Protein AF-A0A315VHL1-F1 (afdb_monomer)

Solvent-accessible surface area (backbone atoms only — not comparable to full-atom values): 10740 Å² total; per-residue (Å²): 136,89,83,86,78,82,84,77,85,78,81,78,74,83,80,82,71,90,62,85,70,78,65,64,78,74,82,64,72,52,80,65,43,47,73,73,46,50,42,60,49,50,50,52,52,35,55,48,52,55,52,55,53,49,50,53,52,49,42,60,71,72,69,54,54,83,83,79,48,96,43,71,53,60,60,50,51,40,42,52,49,40,51,54,46,58,63,45,33,65,58,48,52,55,50,48,64,74,42,41,75,53,42,77,76,48,78,46,73,70,57,53,53,45,52,51,47,53,50,51,44,49,52,52,39,75,72,34,66,64,44,49,49,35,44,51,50,52,33,62,78,66,68,51,54,66,58,56,80,80,68,69,75,93,78,76,93,79,73,82,74,77,72,48,43,47,66,66,52,52,58,72,76,100

Organism: Gambusia affinis (NCBI:txid33528)

Sequence (174 aa):
MQNAGPPGPTLGTPDLKGTVFAQPIVSRAKPEMLKSHFIPTMEKLKKRAGKVVAEEEHLRMEGKSEVDSENGTIRDEFAVLCRDLYALYPLLIRYVDNNRARWLTCPDPDAEELFRMVGEVFIFWSKSHNFKREEQNFVVMNEINNMSFLTADSKSKMTKHFCAGGFFSFQHLY

InterPro domains:
  IPR015925 Ryanodine/Inositol 1,4,5-trisphosphate receptor [PTHR46399] (19-161)

Secondary structure (DSSP, 8-state):
---PPPPPPP--------------GGGG--TTHIIIIIHHHHHHHHHHHHHHHHHHHHHHHTT--TTSSSTHHHHHHHHHHHHHHHHHHHHHHHHHHHHHHHHHHS--HHHHHHHHHHHHHHHHHHH-HHHHHHHHHHHHHTT--TTTTT---S---S-----S-HHHHHHTT-

pLDDT: mean 71.57, std 20.31, range [34.22, 96.69]

Nearest PDB structures (foldseek):
  8vjj-assembly1_C  TM=8.632E-01  e=7.977E-10  Mus musculus
  9e17-assembly1_A  TM=8.316E-01  e=7.207E-10  Oryctolagus cuniculus
  8seo-assembly1_B  TM=8.326E-01  e=7.582E-10  Oryctolagus cuniculus
  9c1e-assembly1_B  TM=7.799E-01  e=9.290E-10  Neogale vison
  8rrs-assembly1_C  TM=7.663E-01  e=1.596E-08  Mus musculus

Structure (mmCIF, N/CA/C/O backbone):
data_AF-A0A315VHL1-F1
#
_entry.id   AF-A0A315VHL1-F1
#
loop_
_atom_site.group_PDB
_atom_site.id
_atom_site.type_symbol
_atom_site.label_atom_id
_atom_site.label_alt_id
_atom_site.label_comp_id
_atom_site.label_asym_id
_atom_site.label_entity_id
_atom_site.label_seq_id
_atom_site.pdbx_PDB_ins_code
_atom_site.Cartn_x
_atom_site.Cartn_y
_atom_site.Cartn_z
_atom_site.occupancy
_atom_site.B_iso_or_equiv
_atom_site.auth_seq_id
_atom_site.auth_comp_id
_atom_site.au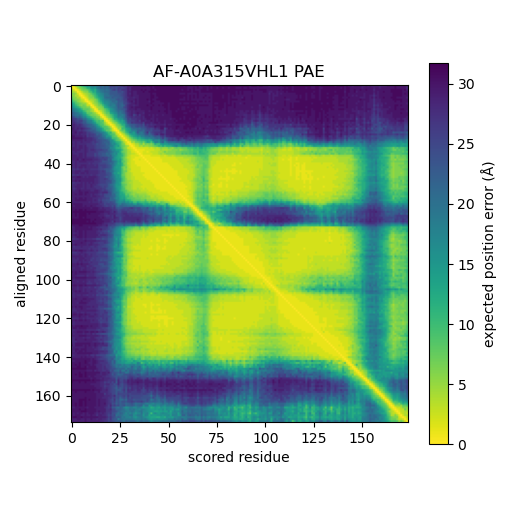th_asym_id
_atom_site.auth_atom_id
_atom_site.pdbx_PDB_model_num
ATOM 1 N N . MET A 1 1 ? 63.697 24.699 -50.364 1.00 45.31 1 MET A N 1
ATOM 2 C CA . MET A 1 1 ? 63.974 25.106 -48.971 1.00 45.31 1 MET A CA 1
ATOM 3 C C . MET A 1 1 ? 62.675 25.636 -48.389 1.00 45.31 1 MET A C 1
ATOM 5 O O . MET A 1 1 ? 62.170 26.637 -48.876 1.00 45.31 1 MET A O 1
ATOM 9 N N . GLN A 1 2 ? 62.078 24.881 -47.468 1.00 46.50 2 GLN A N 1
ATOM 10 C CA . GLN A 1 2 ? 60.852 25.244 -46.754 1.00 46.50 2 GLN A CA 1
ATOM 11 C C . GLN A 1 2 ? 61.223 26.247 -45.655 1.00 46.50 2 GLN A C 1
ATOM 13 O O . GLN A 1 2 ? 62.140 25.972 -44.888 1.00 46.50 2 GLN A O 1
ATOM 18 N N . ASN A 1 3 ? 60.542 27.391 -45.579 1.00 44.00 3 ASN A N 1
ATOM 19 C CA . ASN A 1 3 ? 60.614 28.279 -44.418 1.00 44.00 3 ASN A CA 1
ATOM 20 C C . ASN A 1 3 ? 59.244 28.285 -43.739 1.00 44.00 3 ASN A C 1
ATOM 22 O O . ASN A 1 3 ? 58.257 28.747 -44.308 1.00 44.00 3 ASN A O 1
ATOM 26 N N . ALA A 1 4 ? 59.211 27.700 -42.544 1.00 48.00 4 ALA A N 1
ATOM 27 C CA . ALA A 1 4 ? 58.069 27.640 -41.651 1.00 48.00 4 ALA A CA 1
ATOM 28 C C . ALA A 1 4 ? 57.946 28.965 -40.882 1.00 48.00 4 ALA A C 1
ATOM 30 O O . ALA A 1 4 ? 58.884 29.378 -40.204 1.00 48.00 4 ALA A O 1
ATOM 31 N N . GLY A 1 5 ? 56.791 29.624 -40.982 1.00 53.41 5 GLY A N 1
ATOM 32 C CA . GLY A 1 5 ? 56.395 30.679 -40.047 1.00 53.41 5 GLY A CA 1
ATOM 33 C C . GLY A 1 5 ? 55.770 30.065 -38.783 1.00 53.41 5 GLY A C 1
ATOM 34 O O . GLY A 1 5 ? 55.099 29.036 -38.894 1.00 53.41 5 GLY A O 1
ATOM 35 N N . PRO A 1 6 ? 55.983 30.643 -37.586 1.00 66.38 6 PRO A N 1
ATOM 36 C CA . PRO A 1 6 ? 55.446 30.104 -36.337 1.00 66.38 6 PRO A CA 1
ATOM 37 C C . PRO A 1 6 ? 53.919 30.303 -36.228 1.00 66.38 6 PRO A C 1
ATOM 39 O O . PRO A 1 6 ? 53.391 31.293 -36.741 1.00 66.38 6 PRO A O 1
ATOM 42 N N . PRO A 1 7 ? 53.193 29.386 -35.559 1.00 57.06 7 PRO A N 1
ATOM 43 C CA . PRO A 1 7 ? 51.740 29.454 -35.433 1.00 57.06 7 PRO A CA 1
ATOM 44 C C . PRO A 1 7 ? 51.309 30.554 -34.450 1.00 57.06 7 PRO A C 1
ATOM 46 O O . PRO A 1 7 ? 51.878 30.701 -33.369 1.00 57.06 7 PRO A O 1
ATOM 49 N N . GLY A 1 8 ? 50.281 31.319 -34.831 1.00 58.91 8 GLY A N 1
ATOM 50 C CA . GLY A 1 8 ? 49.608 32.283 -33.957 1.00 58.91 8 GLY A CA 1
ATOM 51 C C . GLY A 1 8 ? 48.859 31.610 -32.792 1.00 58.91 8 GLY A C 1
ATOM 52 O O . GLY A 1 8 ? 48.633 30.398 -32.816 1.00 58.91 8 GLY A O 1
ATOM 53 N N . PRO A 1 9 ? 48.472 32.379 -31.759 1.00 47.25 9 PRO A N 1
ATOM 54 C CA . PRO A 1 9 ? 47.924 31.839 -30.523 1.00 47.25 9 PRO A CA 1
ATOM 55 C C . PRO A 1 9 ? 46.543 31.222 -30.762 1.00 47.25 9 PRO A C 1
ATOM 57 O O . PRO A 1 9 ? 45.620 31.872 -31.253 1.00 47.25 9 PRO A O 1
ATOM 60 N N . THR A 1 10 ? 46.401 29.953 -30.389 1.00 54.22 10 THR A N 1
ATOM 61 C CA . THR A 1 10 ? 45.125 29.241 -30.347 1.00 54.22 10 THR A CA 1
ATOM 62 C C . THR A 1 10 ? 44.194 29.921 -29.348 1.00 54.22 10 THR A C 1
ATOM 64 O O . THR A 1 10 ? 44.486 29.963 -28.152 1.00 54.22 10 THR A O 1
ATOM 67 N N . LEU A 1 11 ? 43.072 30.447 -29.843 1.00 45.94 11 LEU A N 1
ATOM 68 C CA . LEU A 1 11 ? 41.980 30.974 -29.034 1.00 45.94 11 LEU A CA 1
ATOM 69 C C . LEU A 1 11 ? 41.419 29.827 -28.182 1.00 45.94 11 LEU A C 1
ATOM 71 O O . LEU A 1 11 ? 40.710 28.955 -28.682 1.00 45.94 11 LEU A O 1
ATOM 75 N N . GLY A 1 12 ? 41.796 29.799 -26.904 1.00 41.41 12 GLY A N 1
ATOM 76 C CA . GLY A 1 12 ? 41.258 28.865 -25.929 1.00 41.41 12 GLY A CA 1
ATOM 77 C C . GLY A 1 12 ? 39.754 29.069 -25.797 1.00 41.41 12 GLY A C 1
ATOM 78 O O . GLY A 1 12 ? 39.298 30.078 -25.266 1.00 41.41 12 GLY A O 1
ATOM 79 N N . THR A 1 13 ? 38.983 28.104 -26.283 1.00 49.69 13 THR A N 1
ATOM 80 C CA . THR A 1 13 ? 37.579 27.934 -25.918 1.00 49.69 13 THR A CA 1
ATOM 81 C C . THR A 1 13 ? 37.497 27.641 -24.419 1.00 49.69 13 THR A C 1
ATOM 83 O O . THR A 1 13 ? 38.081 26.644 -23.981 1.00 49.69 13 THR A O 1
ATOM 86 N N . PRO A 1 14 ? 36.769 28.432 -23.615 1.00 45.03 14 PRO A N 1
ATOM 87 C CA . PRO A 1 14 ? 36.408 28.010 -22.276 1.00 45.03 14 PRO A CA 1
ATOM 88 C C . PRO A 1 14 ? 35.259 27.010 -22.422 1.00 45.03 14 PRO A C 1
ATOM 90 O O . PRO A 1 14 ? 34.093 27.398 -22.446 1.00 45.03 14 PRO A O 1
ATOM 93 N N . ASP A 1 15 ? 35.560 25.716 -22.564 1.00 44.28 15 ASP A N 1
ATOM 94 C CA . ASP A 1 15 ? 34.520 24.696 -22.407 1.00 44.28 15 ASP A CA 1
ATOM 95 C C . ASP A 1 15 ? 34.220 24.580 -20.905 1.00 44.28 15 ASP A C 1
ATOM 97 O O . ASP A 1 15 ? 34.792 23.783 -20.158 1.00 44.28 15 ASP A O 1
ATOM 101 N N . LEU A 1 16 ? 33.330 25.468 -20.452 1.00 52.44 16 LEU A N 1
ATOM 102 C CA . LEU A 1 16 ? 32.477 25.229 -19.302 1.00 52.44 16 LEU A CA 1
ATOM 103 C C . LEU A 1 16 ? 31.746 23.901 -19.539 1.00 52.44 16 LEU A C 1
ATOM 105 O O . LEU A 1 16 ? 30.669 23.870 -20.131 1.00 52.44 16 LEU A O 1
ATOM 109 N N . LYS A 1 17 ? 32.278 22.809 -18.999 1.00 44.94 17 LYS A N 1
ATOM 110 C CA . LYS A 1 17 ? 31.460 21.650 -18.626 1.00 44.94 17 LYS A CA 1
ATOM 111 C C . LYS A 1 17 ? 31.680 21.266 -17.172 1.00 44.94 17 LYS A C 1
ATOM 113 O O . LYS A 1 17 ? 31.774 20.104 -16.800 1.00 44.94 17 LYS A O 1
ATOM 118 N N . GLY A 1 18 ? 31.597 22.284 -16.319 1.00 49.66 18 GLY A N 1
ATOM 119 C CA . GLY A 1 18 ? 30.859 22.144 -15.072 1.00 49.66 18 GLY A CA 1
ATOM 120 C C . GLY A 1 18 ? 29.369 22.018 -15.389 1.00 49.66 18 GLY A C 1
ATOM 121 O O . GLY A 1 18 ? 28.632 22.987 -15.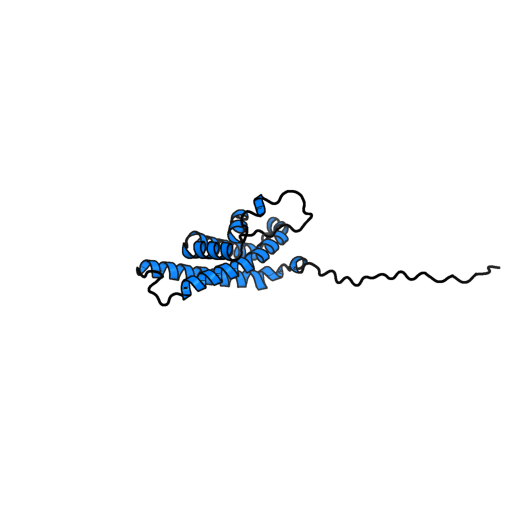289 1.00 49.66 18 GLY A O 1
ATOM 122 N N . THR A 1 19 ? 28.923 20.829 -15.781 1.00 41.50 19 THR A N 1
ATOM 123 C CA . THR A 1 19 ? 27.548 20.405 -15.515 1.00 41.50 19 THR A CA 1
ATOM 124 C C . THR A 1 19 ? 27.621 18.971 -15.029 1.00 41.50 19 THR A C 1
ATOM 126 O O . THR A 1 19 ? 27.631 18.008 -15.792 1.00 41.50 19 THR A O 1
ATOM 129 N N . VAL A 1 20 ? 27.682 18.830 -13.704 1.00 43.22 20 VAL A N 1
ATOM 130 C CA . VAL A 1 20 ? 27.115 17.664 -13.033 1.00 43.22 20 VAL A CA 1
ATOM 131 C C . VAL A 1 20 ? 25.645 17.662 -13.438 1.00 43.22 20 VAL A C 1
ATOM 133 O O . VAL A 1 20 ? 24.801 18.288 -12.804 1.00 43.22 20 VAL A O 1
ATOM 136 N N . PHE A 1 21 ? 25.357 17.038 -14.578 1.00 38.16 21 PHE A N 1
ATOM 137 C CA . PHE A 1 21 ? 24.010 16.675 -14.959 1.00 38.16 21 PHE A CA 1
ATOM 138 C C . PHE A 1 21 ? 23.606 15.668 -13.893 1.00 38.16 21 PHE A C 1
ATOM 140 O O . PHE A 1 21 ? 24.021 14.507 -13.934 1.00 38.16 21 PHE A O 1
ATOM 147 N N . ALA A 1 22 ? 22.903 16.151 -12.869 1.00 47.22 22 ALA A N 1
ATOM 148 C CA . ALA A 1 22 ? 22.238 15.316 -11.895 1.00 47.22 22 ALA A CA 1
ATOM 149 C C . ALA A 1 22 ? 21.303 14.412 -12.696 1.00 47.22 22 ALA A C 1
ATOM 151 O O . ALA A 1 22 ? 20.200 14.796 -13.085 1.00 47.22 22 ALA A O 1
ATOM 152 N N . GLN A 1 23 ? 21.811 13.233 -13.052 1.00 43.31 23 GLN A N 1
ATOM 153 C CA . GLN A 1 23 ? 21.027 12.217 -13.715 1.00 43.31 23 GLN A CA 1
ATOM 154 C C . GLN A 1 23 ? 19.825 11.961 -12.812 1.00 43.31 23 GLN A C 1
ATOM 156 O O . GLN A 1 23 ? 20.013 11.846 -11.595 1.00 43.31 23 GLN A O 1
ATOM 161 N N . PRO A 1 24 ? 18.603 11.876 -13.358 1.00 44.22 24 PRO A N 1
ATOM 162 C CA . PRO A 1 24 ? 17.461 11.488 -12.557 1.00 44.22 24 PRO A CA 1
ATOM 163 C C . PRO A 1 24 ? 17.831 10.173 -11.875 1.00 44.22 24 PRO A C 1
ATOM 165 O O . PRO A 1 24 ? 18.102 9.184 -12.554 1.00 44.22 24 PRO A O 1
ATOM 168 N N . ILE A 1 25 ? 17.880 10.161 -10.542 1.00 50.91 25 ILE A N 1
ATOM 169 C CA . ILE A 1 25 ? 18.303 9.011 -9.716 1.00 50.91 25 ILE A CA 1
ATOM 170 C C . ILE A 1 25 ? 17.526 7.732 -10.103 1.00 50.91 25 ILE A C 1
ATOM 172 O O . ILE A 1 25 ? 18.004 6.612 -9.957 1.00 50.91 25 ILE A O 1
ATOM 176 N N . VAL A 1 26 ? 16.352 7.909 -10.713 1.00 44.94 26 VAL A N 1
ATOM 177 C CA . VAL A 1 26 ? 15.443 6.860 -11.189 1.00 44.94 26 VAL A CA 1
ATOM 178 C C . VAL A 1 26 ? 15.884 6.176 -12.495 1.00 44.94 26 VAL A C 1
ATOM 180 O O . VAL A 1 26 ? 15.412 5.084 -12.792 1.00 44.94 26 VAL A O 1
ATOM 183 N N . SER A 1 27 ? 16.836 6.733 -13.251 1.00 39.19 27 SER A N 1
ATOM 184 C CA . SER A 1 27 ? 17.378 6.090 -14.463 1.00 39.19 27 SER A CA 1
ATOM 185 C C . SER A 1 27 ? 18.317 4.906 -14.166 1.00 39.19 27 SER A C 1
ATOM 187 O O . SER A 1 27 ? 18.836 4.293 -15.096 1.00 39.19 27 SER A O 1
ATOM 189 N N . ARG A 1 28 ? 18.570 4.585 -12.888 1.00 47.53 28 ARG A N 1
ATOM 190 C CA . ARG A 1 28 ? 19.445 3.479 -12.459 1.00 47.53 28 ARG A CA 1
ATOM 191 C C . ARG A 1 28 ? 18.796 2.573 -11.414 1.00 47.53 28 ARG A C 1
ATOM 193 O O . ARG A 1 28 ? 19.505 1.984 -10.600 1.00 47.53 28 ARG A O 1
ATOM 200 N N . ALA A 1 29 ? 17.468 2.464 -11.405 1.00 55.09 29 ALA A N 1
ATOM 201 C CA . ALA A 1 29 ? 16.823 1.475 -10.554 1.00 55.09 29 ALA A CA 1
ATOM 202 C C . ALA A 1 29 ? 17.204 0.074 -11.054 1.00 55.09 29 ALA A C 1
ATOM 204 O O . ALA A 1 29 ? 16.709 -0.393 -12.080 1.00 55.09 29 ALA A O 1
ATOM 205 N N . LYS A 1 30 ? 18.162 -0.561 -10.375 1.00 63.09 30 LYS A N 1
ATOM 206 C CA . LYS A 1 30 ? 18.674 -1.870 -10.776 1.00 63.09 30 LYS A CA 1
ATOM 207 C C . LYS A 1 30 ? 17.573 -2.927 -10.616 1.00 63.09 30 LYS A C 1
ATOM 209 O O . LYS A 1 30 ? 16.763 -2.815 -9.693 1.00 63.09 30 LYS A O 1
ATOM 214 N N . PRO A 1 31 ? 17.569 -3.994 -11.435 1.00 64.81 31 PRO A N 1
ATOM 215 C CA . PRO A 1 31 ? 16.676 -5.143 -11.245 1.00 64.81 31 PRO A CA 1
ATOM 216 C C . PRO A 1 31 ? 16.721 -5.691 -9.806 1.00 64.81 31 PRO A C 1
ATOM 218 O O . PRO A 1 31 ? 15.715 -6.096 -9.242 1.00 64.81 31 PRO A O 1
ATOM 221 N N . GLU A 1 32 ? 17.887 -5.586 -9.174 1.00 75.06 32 GLU A N 1
ATOM 222 C CA . GLU A 1 32 ? 18.173 -6.009 -7.802 1.00 75.06 32 GLU A CA 1
ATOM 223 C C . GLU A 1 32 ? 17.331 -5.281 -6.735 1.00 75.06 32 GLU A C 1
ATOM 225 O O . GLU A 1 32 ? 17.128 -5.805 -5.638 1.00 75.06 32 GLU A O 1
ATOM 230 N N . MET A 1 33 ? 16.814 -4.082 -7.040 1.00 84.12 33 MET A N 1
ATOM 231 C CA . MET A 1 33 ? 15.984 -3.300 -6.115 1.00 84.12 33 MET A CA 1
ATOM 232 C C . MET A 1 33 ? 14.641 -3.959 -5.807 1.00 84.12 33 MET A C 1
ATOM 234 O O . MET A 1 33 ? 14.097 -3.722 -4.728 1.00 84.12 33 MET A O 1
ATOM 238 N N . LEU A 1 34 ? 14.122 -4.794 -6.716 1.00 84.25 34 LEU A N 1
ATOM 239 C CA . LEU A 1 34 ? 12.874 -5.521 -6.501 1.00 84.25 34 LEU A CA 1
ATOM 240 C C . LEU A 1 34 ? 12.966 -6.386 -5.242 1.00 84.25 34 LEU A C 1
ATOM 242 O O . LEU A 1 34 ? 12.197 -6.194 -4.305 1.00 84.25 34 LEU A O 1
ATOM 246 N N . LYS A 1 35 ? 13.974 -7.262 -5.188 1.00 84.69 35 LYS A N 1
ATOM 247 C CA . LYS A 1 35 ? 14.180 -8.188 -4.068 1.00 84.69 35 LYS A CA 1
ATOM 248 C C . LYS A 1 35 ? 14.726 -7.512 -2.816 1.00 84.69 35 LYS A C 1
ATOM 250 O O . LYS A 1 35 ? 14.360 -7.882 -1.710 1.00 84.69 35 LYS A O 1
ATOM 255 N N . SER A 1 36 ? 15.620 -6.537 -2.975 1.00 85.88 36 SER A N 1
ATOM 256 C CA . SER A 1 36 ? 16.311 -5.928 -1.829 1.00 85.88 36 SER A CA 1
ATOM 257 C C . SER A 1 36 ? 15.501 -4.839 -1.122 1.00 85.88 36 SER A C 1
ATOM 259 O O . SER A 1 36 ? 15.678 -4.648 0.077 1.00 85.88 36 SER A O 1
ATOM 261 N N . HIS A 1 37 ? 14.622 -4.126 -1.836 1.00 88.62 37 HIS A N 1
ATOM 262 C CA . HIS A 1 37 ? 13.924 -2.958 -1.294 1.00 88.62 37 HIS A CA 1
ATOM 263 C C . HIS A 1 37 ? 12.406 -3.067 -1.443 1.00 88.62 37 HIS A C 1
ATOM 265 O O . HIS A 1 37 ? 11.697 -2.972 -0.441 1.00 88.62 37 HIS A O 1
ATOM 271 N N . PHE A 1 38 ? 11.886 -3.281 -2.656 1.00 91.19 38 PHE A N 1
ATOM 272 C CA . PHE A 1 38 ? 10.440 -3.205 -2.896 1.00 91.19 38 PHE A CA 1
ATOM 273 C C . PHE A 1 38 ? 9.658 -4.351 -2.253 1.00 91.19 38 PHE A C 1
ATOM 275 O O . PHE A 1 38 ? 8.692 -4.074 -1.546 1.00 91.19 38 PHE A O 1
ATOM 282 N N . ILE A 1 39 ? 10.091 -5.603 -2.428 1.00 92.56 39 ILE A N 1
ATOM 283 C CA . ILE A 1 39 ? 9.427 -6.775 -1.837 1.00 92.56 39 ILE A CA 1
ATOM 284 C C . ILE A 1 39 ? 9.403 -6.687 -0.304 1.00 92.56 39 ILE A C 1
ATOM 286 O O . ILE A 1 39 ? 8.304 -6.659 0.250 1.00 92.56 39 ILE A O 1
ATOM 290 N N . PRO A 1 40 ? 10.540 -6.510 0.404 1.00 94.56 40 PRO A N 1
ATOM 291 C CA . PRO A 1 40 ? 10.521 -6.430 1.864 1.00 94.56 40 PRO A CA 1
ATOM 292 C C . PRO A 1 40 ? 9.700 -5.250 2.396 1.00 94.56 40 PRO A C 1
ATOM 294 O O . PRO A 1 40 ? 9.112 -5.326 3.475 1.00 94.56 40 PRO A O 1
ATOM 297 N N . THR A 1 41 ? 9.668 -4.132 1.663 1.00 94.69 41 THR A N 1
ATOM 298 C CA . THR A 1 41 ? 8.875 -2.961 2.060 1.00 94.69 41 THR A CA 1
ATOM 299 C C . THR A 1 41 ? 7.383 -3.228 1.878 1.00 94.69 41 THR A C 1
ATOM 301 O O . THR A 1 41 ? 6.598 -2.962 2.789 1.00 94.69 41 THR A O 1
ATOM 304 N N . MET A 1 42 ? 6.989 -3.800 0.740 1.00 95.19 42 MET A N 1
ATOM 305 C CA . MET A 1 42 ? 5.597 -4.132 0.458 1.00 95.19 42 MET A CA 1
ATOM 306 C C . MET A 1 42 ? 5.073 -5.214 1.409 1.00 95.19 42 MET A C 1
ATOM 308 O O . MET A 1 42 ? 3.965 -5.077 1.920 1.00 95.19 42 MET A O 1
ATOM 312 N N . GLU A 1 43 ? 5.878 -6.228 1.741 1.00 95.75 43 GLU A N 1
ATOM 313 C CA . GLU A 1 43 ? 5.542 -7.240 2.755 1.00 95.75 43 GLU A CA 1
ATOM 314 C C . GLU A 1 43 ? 5.219 -6.610 4.113 1.00 95.75 43 GLU A C 1
ATOM 316 O O . GLU A 1 43 ? 4.209 -6.946 4.739 1.00 95.75 43 GLU A O 1
ATOM 321 N N . LYS A 1 44 ? 6.053 -5.666 4.570 1.00 95.88 44 LYS A N 1
ATOM 322 C CA . LYS A 1 44 ? 5.838 -4.953 5.838 1.00 95.88 44 LYS A CA 1
ATOM 323 C C . LYS A 1 44 ? 4.536 -4.158 5.820 1.00 95.88 44 LYS A C 1
ATOM 325 O O . LYS A 1 44 ? 3.760 -4.254 6.772 1.00 95.88 44 LYS A O 1
ATOM 330 N N . LEU A 1 45 ? 4.279 -3.408 4.746 1.00 95.75 45 LEU A N 1
ATOM 331 C CA . LEU A 1 45 ? 3.048 -2.626 4.601 1.00 95.75 45 LEU A CA 1
ATOM 332 C C . LEU A 1 45 ? 1.816 -3.526 4.526 1.00 95.75 45 LEU A C 1
ATOM 334 O O . LEU A 1 45 ? 0.829 -3.257 5.202 1.00 95.75 45 LEU A O 1
ATOM 338 N N . LYS A 1 46 ? 1.897 -4.636 3.789 1.00 95.88 46 LYS A N 1
ATOM 339 C CA . LYS A 1 46 ? 0.829 -5.634 3.696 1.00 95.88 46 LYS A CA 1
ATOM 340 C C . LYS A 1 46 ? 0.505 -6.253 5.049 1.00 95.88 46 LYS A C 1
ATOM 342 O O . LYS A 1 46 ? -0.659 -6.309 5.438 1.00 95.88 46 LYS A O 1
ATOM 347 N N . LYS A 1 47 ? 1.526 -6.688 5.792 1.00 96.69 47 LYS A N 1
ATOM 348 C CA . LYS A 1 47 ? 1.352 -7.261 7.133 1.00 96.69 47 LYS A CA 1
ATOM 349 C C . LYS A 1 47 ? 0.714 -6.252 8.086 1.00 96.69 47 LYS A C 1
ATOM 351 O O . LYS A 1 47 ? -0.164 -6.619 8.864 1.00 96.69 47 LYS A O 1
ATOM 356 N N . ARG A 1 48 ? 1.133 -4.986 8.011 1.00 95.06 48 ARG A N 1
ATOM 357 C CA . ARG A 1 48 ? 0.541 -3.908 8.805 1.00 95.06 48 ARG A CA 1
ATOM 358 C C . ARG A 1 48 ? -0.916 -3.667 8.420 1.00 95.06 48 ARG A C 1
ATOM 360 O O . ARG A 1 48 ? -1.757 -3.667 9.305 1.00 95.06 48 ARG A O 1
ATOM 367 N N . ALA A 1 49 ? -1.218 -3.552 7.128 1.00 94.62 49 ALA A N 1
ATOM 368 C CA . ALA A 1 49 ? -2.582 -3.391 6.629 1.00 94.62 49 ALA A CA 1
ATOM 369 C C . ALA A 1 49 ? -3.508 -4.508 7.129 1.00 94.62 49 ALA A C 1
ATOM 371 O O . ALA A 1 49 ? -4.562 -4.221 7.684 1.00 94.62 49 ALA A O 1
ATOM 372 N N . GLY A 1 50 ? -3.076 -5.769 7.023 1.00 95.06 50 GLY A N 1
ATOM 373 C CA . GLY A 1 50 ? -3.848 -6.907 7.522 1.00 95.06 50 GLY A CA 1
ATOM 374 C C . GLY A 1 50 ? -4.102 -6.849 9.031 1.00 95.06 50 GLY A C 1
ATOM 375 O O . GLY A 1 50 ? -5.219 -7.104 9.466 1.00 95.06 50 GLY A O 1
ATOM 376 N N . LYS A 1 51 ? -3.096 -6.462 9.830 1.00 94.25 51 LYS A N 1
ATOM 377 C CA . LYS A 1 51 ? -3.248 -6.300 11.286 1.00 94.25 51 LYS A CA 1
ATOM 378 C C . LYS A 1 51 ? -4.267 -5.208 11.628 1.00 94.25 51 LYS A C 1
ATOM 380 O O . LYS A 1 51 ? -5.163 -5.451 12.425 1.00 94.25 51 LYS A O 1
ATOM 385 N N . VAL A 1 52 ? -4.128 -4.023 11.032 1.00 92.69 52 VAL A N 1
ATOM 386 C CA . VAL A 1 52 ? -4.971 -2.859 11.353 1.00 92.69 52 VAL A CA 1
ATOM 387 C C . VAL A 1 52 ? -6.423 -3.098 10.924 1.00 92.69 52 VAL A C 1
ATOM 389 O O . VAL A 1 52 ? -7.339 -2.783 11.675 1.00 92.69 52 VAL A O 1
ATOM 392 N N . VAL A 1 53 ? -6.649 -3.720 9.762 1.00 92.25 53 VAL A N 1
ATOM 393 C CA . VAL A 1 53 ? -8.006 -4.066 9.298 1.00 92.25 53 VAL A CA 1
ATOM 394 C C . VAL A 1 53 ? -8.643 -5.171 10.148 1.00 92.25 53 VAL A C 1
ATOM 396 O O . VAL A 1 53 ? -9.841 -5.117 10.412 1.00 92.25 53 VAL A O 1
ATOM 399 N N . ALA A 1 54 ? -7.870 -6.154 10.619 1.00 91.81 54 ALA A N 1
ATOM 400 C CA . ALA A 1 54 ? -8.389 -7.164 11.544 1.00 91.81 54 ALA A CA 1
ATOM 401 C C . ALA A 1 54 ? -8.780 -6.554 12.902 1.00 91.81 54 ALA A C 1
ATOM 403 O O . ALA A 1 54 ? -9.817 -6.909 13.458 1.00 91.81 54 ALA A O 1
ATOM 404 N N . GLU A 1 55 ? -7.984 -5.609 13.410 1.00 90.06 55 GLU A N 1
ATOM 405 C CA . GLU A 1 55 ? -8.294 -4.862 14.635 1.00 90.06 55 GLU A CA 1
ATOM 406 C C . GLU A 1 55 ? -9.574 -4.022 14.473 1.00 90.06 55 GLU A C 1
ATOM 408 O O . GLU A 1 55 ? -10.444 -4.046 15.340 1.00 90.06 55 GLU A O 1
ATOM 413 N N . GLU A 1 56 ? -9.738 -3.338 13.333 1.00 88.62 56 GLU A N 1
ATOM 414 C CA . GLU A 1 56 ? -10.970 -2.610 12.989 1.00 88.62 56 GLU A CA 1
ATOM 415 C C . GLU A 1 56 ? -12.189 -3.541 13.027 1.00 88.62 56 GLU A C 1
ATOM 417 O O . GLU A 1 56 ? -13.227 -3.202 13.601 1.00 88.62 56 GLU A O 1
ATOM 422 N N . GLU A 1 57 ? -12.072 -4.729 12.430 1.00 88.06 57 GLU A N 1
ATOM 423 C CA . GLU A 1 57 ? -13.159 -5.702 12.412 1.00 88.06 57 GLU A CA 1
ATOM 424 C C . GLU A 1 57 ? -13.499 -6.204 13.820 1.00 88.06 57 GLU A C 1
ATOM 426 O O . GLU A 1 57 ? -14.679 -6.299 14.163 1.00 88.06 57 GLU A O 1
ATOM 431 N N . HIS A 1 58 ? -12.484 -6.468 14.644 1.00 87.19 58 HIS A N 1
ATOM 432 C CA . HIS A 1 58 ? -12.646 -6.910 16.025 1.00 87.19 58 HIS A CA 1
ATOM 433 C C . HIS A 1 58 ? -13.388 -5.869 16.874 1.00 87.19 58 HIS A C 1
ATOM 435 O O . HIS A 1 58 ? -14.402 -6.187 17.496 1.00 87.19 58 HIS A O 1
ATOM 441 N N . LEU A 1 59 ? -12.963 -4.602 16.825 1.00 83.94 59 LEU A N 1
ATOM 442 C CA . LEU A 1 59 ? -13.617 -3.505 17.552 1.00 83.94 59 LEU A CA 1
ATOM 443 C C . LEU A 1 59 ? -15.074 -3.320 17.124 1.00 83.94 59 LEU A C 1
ATOM 445 O O . LEU A 1 59 ? -15.954 -3.105 17.960 1.00 83.94 59 LEU A O 1
ATOM 449 N N . ARG A 1 60 ? -15.344 -3.473 15.823 1.00 81.94 60 ARG A N 1
ATOM 450 C CA . ARG A 1 60 ? -16.702 -3.437 15.278 1.00 81.94 60 ARG A CA 1
ATOM 451 C C . ARG A 1 60 ? -17.573 -4.571 15.829 1.00 81.94 60 ARG A C 1
ATOM 453 O O . ARG A 1 60 ? -18.753 -4.340 16.080 1.00 81.94 60 ARG A O 1
ATOM 460 N N . MET A 1 61 ? -17.026 -5.778 16.010 1.00 81.44 61 MET A N 1
ATOM 461 C CA . MET A 1 61 ? -17.760 -6.912 16.596 1.00 81.44 61 MET A CA 1
ATOM 462 C C . MET A 1 61 ? -18.031 -6.729 18.094 1.00 81.44 61 MET A C 1
ATOM 464 O O . MET A 1 61 ? -19.090 -7.136 18.566 1.00 81.44 61 MET A O 1
ATOM 468 N N . GLU A 1 62 ? -17.123 -6.090 18.834 1.00 80.00 62 GLU A N 1
ATOM 469 C CA . GLU A 1 62 ? -17.291 -5.814 20.269 1.00 80.00 62 GLU A CA 1
ATOM 470 C C . GLU A 1 62 ? -18.324 -4.712 20.573 1.00 80.00 62 GLU A C 1
ATOM 472 O O . GLU A 1 62 ? -18.623 -4.452 21.738 1.00 80.00 62 GLU A O 1
ATOM 477 N N . GLY A 1 63 ? -18.874 -4.041 19.552 1.00 66.50 63 GLY A N 1
ATOM 478 C CA . GLY A 1 63 ? -19.838 -2.950 19.726 1.00 66.50 63 GLY A CA 1
ATOM 479 C C . GLY A 1 63 ? -19.242 -1.690 20.365 1.00 66.50 63 GLY A C 1
ATOM 480 O O . GLY A 1 63 ? -19.983 -0.762 20.694 1.00 66.50 63 GLY A O 1
ATOM 481 N N . LYS A 1 64 ? -17.914 -1.631 20.525 1.00 63.16 64 LYS A N 1
ATOM 482 C CA . LYS A 1 64 ? -17.205 -0.431 20.970 1.00 63.16 64 LYS A CA 1
ATOM 483 C C . LYS A 1 64 ? -17.196 0.576 19.830 1.00 63.16 64 LYS A C 1
ATOM 485 O O . LYS A 1 64 ? -16.710 0.298 18.735 1.00 63.16 64 LYS A O 1
ATOM 490 N N . SER A 1 65 ? -17.750 1.758 20.081 1.00 55.81 65 SER A N 1
ATOM 491 C CA . SER A 1 65 ? -17.609 2.872 19.144 1.00 55.81 65 SER A CA 1
ATOM 492 C C . SER A 1 65 ? -16.155 3.355 19.133 1.00 55.81 65 SER A C 1
ATOM 494 O O . SER A 1 65 ? -15.481 3.301 20.162 1.00 55.81 65 SER A O 1
ATOM 496 N N . GLU A 1 66 ? -15.682 3.882 17.999 1.00 54.44 66 GLU A N 1
ATOM 497 C CA . GLU A 1 66 ? -14.323 4.444 17.845 1.00 54.44 66 GLU A CA 1
ATOM 498 C C . GLU A 1 66 ? -13.973 5.535 18.878 1.00 54.44 66 GLU A C 1
ATOM 500 O O . GLU A 1 66 ? -12.816 5.924 18.999 1.00 54.44 66 GLU A O 1
ATOM 505 N N . VAL A 1 67 ? -14.970 6.039 19.613 1.00 51.66 67 VAL A N 1
ATOM 506 C CA . VAL A 1 67 ? -14.865 7.129 20.589 1.00 51.66 67 VAL A CA 1
ATOM 507 C C . VAL A 1 67 ? -14.556 6.625 22.008 1.00 51.66 67 VAL A C 1
ATOM 509 O O . VAL A 1 67 ? -14.062 7.399 22.819 1.00 51.66 67 VAL A O 1
ATOM 512 N N . ASP A 1 68 ? -14.815 5.347 22.313 1.00 47.53 68 ASP A N 1
ATOM 513 C CA . ASP A 1 68 ?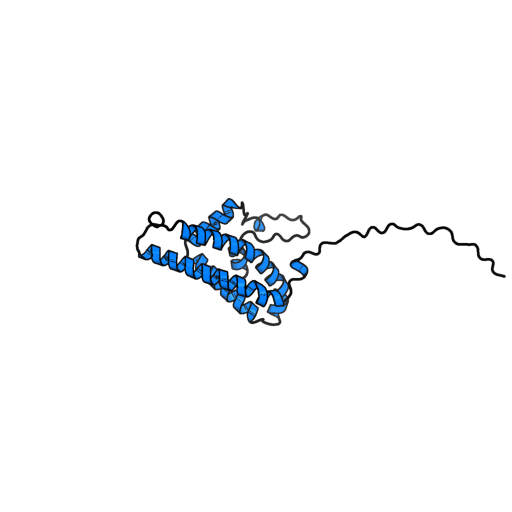 -14.805 4.808 23.691 1.00 47.53 68 ASP A CA 1
ATOM 514 C C . ASP A 1 68 ? -13.640 3.860 23.987 1.00 47.53 68 ASP A C 1
ATOM 516 O O . ASP A 1 68 ? -13.647 3.085 24.939 1.00 47.53 68 ASP A O 1
ATOM 520 N N . SER A 1 69 ? -12.626 3.873 23.138 1.00 49.91 69 SER A N 1
ATOM 521 C CA . SER A 1 69 ? -11.435 3.090 23.407 1.00 49.91 69 SER A CA 1
ATOM 522 C C . SER A 1 69 ? -10.247 4.019 23.551 1.00 49.91 69 SER A C 1
ATOM 524 O O . SER A 1 69 ? -10.213 5.104 22.971 1.00 49.91 69 SER A O 1
ATOM 526 N N . GLU A 1 70 ? -9.229 3.571 24.276 1.00 48.03 70 GLU A N 1
ATOM 527 C CA . GLU A 1 70 ? -7.867 4.122 24.233 1.00 48.03 70 GLU A CA 1
ATOM 528 C C . GLU A 1 70 ? -7.278 4.170 22.787 1.00 48.03 70 GLU A C 1
ATOM 530 O O . GLU A 1 70 ? -6.100 4.465 22.593 1.00 48.03 70 GLU A O 1
ATOM 535 N N . ASN A 1 71 ? -8.093 3.935 21.746 1.00 49.19 71 ASN A N 1
ATOM 536 C CA . ASN A 1 71 ? -7.787 3.783 20.332 1.00 49.19 71 ASN A CA 1
ATOM 537 C C . ASN A 1 71 ? -7.845 5.086 19.522 1.00 49.19 71 ASN A C 1
ATOM 539 O O . ASN A 1 71 ? -8.208 5.075 18.342 1.00 49.19 71 ASN A O 1
ATOM 543 N N . GLY A 1 72 ? -7.312 6.180 20.072 1.00 54.91 72 GLY A N 1
ATOM 544 C CA . GLY A 1 72 ? -6.674 7.177 19.196 1.00 54.91 72 GLY A CA 1
ATOM 545 C C . GLY A 1 72 ? -5.646 6.519 18.249 1.00 54.91 72 GLY A C 1
ATOM 546 O O . GLY A 1 72 ? -5.430 6.974 17.132 1.00 54.91 72 GLY A O 1
ATOM 547 N N . THR A 1 73 ? -5.116 5.358 18.650 1.00 70.06 73 THR A N 1
ATOM 548 C CA . THR A 1 73 ? -4.119 4.551 17.944 1.00 70.06 73 THR A CA 1
ATOM 549 C C . THR A 1 73 ? -4.568 3.957 16.606 1.00 70.06 73 THR A C 1
ATOM 551 O O . THR A 1 73 ? -3.777 3.992 15.671 1.00 70.06 73 THR A O 1
ATOM 554 N N . ILE A 1 74 ? -5.786 3.414 16.448 1.00 84.69 74 ILE A N 1
ATOM 555 C CA . ILE A 1 74 ? -6.125 2.676 15.209 1.00 84.69 74 ILE A CA 1
ATOM 556 C C . ILE A 1 74 ? -6.254 3.608 14.001 1.00 84.69 74 ILE A C 1
ATOM 558 O O . ILE A 1 74 ? -5.777 3.296 12.909 1.00 84.69 74 ILE A O 1
ATOM 562 N N . ARG A 1 75 ? -6.847 4.788 14.209 1.00 83.00 75 ARG A N 1
ATOM 563 C CA . ARG A 1 75 ? -6.945 5.827 13.180 1.00 83.00 75 ARG A CA 1
ATOM 564 C C . ARG A 1 75 ? -5.563 6.353 12.808 1.00 83.00 75 ARG A C 1
ATOM 566 O O . ARG A 1 75 ? -5.268 6.473 11.621 1.00 83.00 75 ARG A O 1
ATOM 573 N N . ASP A 1 76 ? -4.695 6.565 13.796 1.00 87.88 76 ASP A N 1
ATOM 574 C CA . ASP A 1 76 ? -3.297 6.937 13.562 1.00 87.88 76 ASP A CA 1
ATOM 575 C C . ASP A 1 76 ? -2.534 5.838 12.803 1.00 87.88 76 ASP A C 1
ATOM 577 O O . ASP A 1 76 ? -1.744 6.131 11.904 1.00 87.88 76 ASP A O 1
ATOM 581 N N . GLU A 1 77 ? -2.790 4.559 13.098 1.00 90.81 77 GLU A N 1
ATOM 582 C CA . GLU A 1 77 ? -2.202 3.436 12.365 1.00 90.81 77 GLU A CA 1
ATOM 583 C C . GLU A 1 77 ? -2.645 3.419 10.894 1.00 90.81 77 GLU A C 1
ATOM 585 O O . GLU A 1 77 ? -1.792 3.232 10.019 1.00 90.81 77 GLU A O 1
ATOM 590 N N . PHE A 1 78 ? -3.926 3.681 10.603 1.00 91.38 78 PHE A N 1
ATOM 591 C CA . PHE A 1 78 ? -4.412 3.857 9.230 1.00 91.38 78 PHE A CA 1
ATOM 592 C C . PHE A 1 78 ? -3.804 5.088 8.550 1.00 91.38 78 PHE A C 1
ATOM 594 O O . PHE A 1 78 ? -3.363 4.986 7.406 1.00 91.38 78 PHE A O 1
ATOM 601 N N . ALA A 1 79 ? -3.710 6.229 9.236 1.00 90.12 79 ALA A N 1
ATOM 602 C CA . ALA A 1 79 ? -3.125 7.449 8.682 1.00 90.12 79 ALA A CA 1
ATOM 603 C C . ALA A 1 79 ? -1.644 7.255 8.311 1.00 90.12 79 ALA A C 1
ATOM 605 O O . ALA A 1 79 ? -1.207 7.627 7.216 1.00 90.12 79 ALA A O 1
ATOM 606 N N . VAL A 1 80 ? -0.869 6.610 9.190 1.00 91.94 80 VAL A N 1
ATOM 607 C CA . VAL A 1 80 ? 0.531 6.261 8.916 1.00 91.94 80 VAL A CA 1
ATOM 608 C C . VAL A 1 80 ? 0.625 5.263 7.760 1.00 91.94 80 VAL A C 1
ATOM 610 O O . VAL A 1 80 ? 1.459 5.447 6.875 1.00 91.94 80 VAL A O 1
ATOM 613 N N . LEU A 1 81 ? -0.232 4.238 7.731 1.00 92.88 81 LEU A N 1
ATOM 614 C CA . LEU A 1 81 ? -0.274 3.262 6.641 1.00 92.88 81 LEU A CA 1
ATOM 615 C C . LEU A 1 81 ? -0.567 3.932 5.288 1.00 92.88 81 LEU A C 1
ATOM 617 O O . LEU A 1 81 ? 0.160 3.682 4.326 1.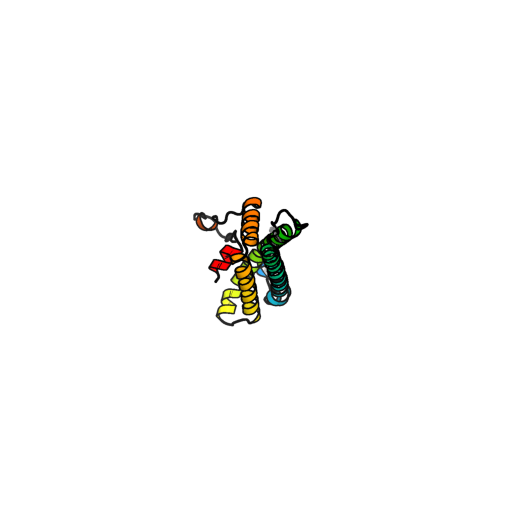00 92.88 81 LEU A O 1
ATOM 621 N N . CYS A 1 82 ? -1.571 4.813 5.219 1.00 91.00 82 CYS A N 1
ATOM 622 C CA . CYS A 1 82 ? -1.891 5.598 4.026 1.00 91.00 82 CYS A CA 1
ATOM 623 C C . CYS A 1 82 ? -0.689 6.420 3.564 1.00 91.00 82 CYS A C 1
ATOM 625 O O . CYS A 1 82 ? -0.295 6.331 2.403 1.00 91.00 82 CYS A O 1
ATOM 627 N N . ARG A 1 83 ? -0.056 7.171 4.470 1.00 91.12 83 ARG A N 1
ATOM 628 C CA . ARG A 1 83 ? 1.126 7.976 4.146 1.00 91.12 83 ARG A CA 1
ATOM 629 C C . ARG A 1 83 ? 2.261 7.123 3.578 1.00 91.12 83 ARG A C 1
ATOM 631 O O . ARG A 1 83 ? 2.842 7.483 2.556 1.00 91.12 83 ARG A O 1
ATOM 638 N N . ASP A 1 84 ? 2.584 6.007 4.227 1.00 93.44 84 ASP A N 1
ATOM 639 C CA . ASP A 1 84 ? 3.704 5.156 3.820 1.00 93.44 84 ASP A CA 1
ATOM 640 C C . ASP A 1 84 ? 3.437 4.503 2.448 1.00 93.44 84 ASP A C 1
ATOM 642 O O . ASP A 1 84 ? 4.335 4.422 1.606 1.00 93.44 84 ASP A O 1
ATOM 646 N N . LEU A 1 85 ? 2.187 4.116 2.173 1.00 91.12 85 LEU A N 1
ATOM 647 C CA . LEU A 1 85 ? 1.762 3.618 0.861 1.00 91.12 85 LEU A CA 1
ATOM 648 C C . LEU A 1 85 ? 1.831 4.703 -0.217 1.00 91.12 85 LEU A C 1
ATOM 650 O O . LEU A 1 85 ? 2.369 4.458 -1.296 1.00 91.12 85 LEU A O 1
ATOM 654 N N . TYR A 1 86 ? 1.368 5.920 0.076 1.00 87.19 86 TYR A N 1
ATOM 655 C CA . TYR A 1 86 ? 1.460 7.054 -0.849 1.00 87.19 86 TYR A CA 1
ATOM 656 C C . TYR A 1 86 ? 2.902 7.515 -1.097 1.00 87.19 86 TYR A C 1
ATOM 658 O O . TYR A 1 86 ? 3.179 8.077 -2.155 1.00 87.19 86 TYR A O 1
ATOM 666 N N . ALA A 1 87 ? 3.835 7.242 -0.182 1.00 88.75 87 ALA A N 1
ATOM 667 C CA . ALA A 1 87 ? 5.263 7.445 -0.411 1.00 88.75 87 ALA A CA 1
ATOM 668 C C . ALA A 1 87 ? 5.881 6.332 -1.282 1.00 88.75 87 ALA A C 1
ATOM 670 O O . ALA A 1 87 ? 6.725 6.612 -2.138 1.00 88.75 87 ALA A O 1
ATOM 671 N N . LEU A 1 88 ? 5.459 5.074 -1.095 1.00 88.81 88 LEU A N 1
ATOM 672 C CA . LEU A 1 88 ? 5.985 3.924 -1.837 1.00 88.81 88 LEU A CA 1
ATOM 673 C C . LEU A 1 88 ? 5.462 3.857 -3.277 1.00 88.81 88 LEU A C 1
ATOM 675 O O . LEU A 1 88 ? 6.240 3.616 -4.203 1.00 88.81 88 LEU A O 1
ATOM 679 N N . TYR A 1 89 ? 4.158 4.045 -3.483 1.00 87.44 89 TYR A N 1
ATOM 680 C CA . TYR A 1 89 ? 3.508 3.790 -4.768 1.00 87.44 89 TYR A CA 1
ATOM 681 C C . TYR A 1 89 ? 4.078 4.589 -5.944 1.00 87.44 89 TYR A C 1
ATOM 683 O O . TYR A 1 89 ? 4.308 3.975 -6.983 1.00 87.44 89 TYR A O 1
ATOM 691 N N . PRO A 1 90 ? 4.410 5.889 -5.827 1.00 83.75 90 PRO A N 1
ATOM 692 C CA . PRO A 1 90 ? 5.073 6.622 -6.904 1.00 83.75 90 PRO A CA 1
ATOM 693 C C . PRO A 1 90 ? 6.374 5.949 -7.369 1.00 83.75 90 PRO A C 1
ATOM 695 O O . PRO A 1 90 ? 6.637 5.831 -8.569 1.00 83.75 90 PRO A O 1
ATOM 698 N N . LEU A 1 91 ? 7.194 5.486 -6.421 1.00 85.81 91 LEU A N 1
ATOM 699 C CA . LEU A 1 91 ? 8.454 4.800 -6.714 1.00 85.81 91 LEU A CA 1
ATOM 700 C C . LEU A 1 91 ? 8.198 3.438 -7.359 1.00 85.81 91 LEU A C 1
ATOM 702 O O . LEU A 1 91 ? 8.876 3.077 -8.322 1.00 85.81 91 LEU A O 1
ATOM 706 N 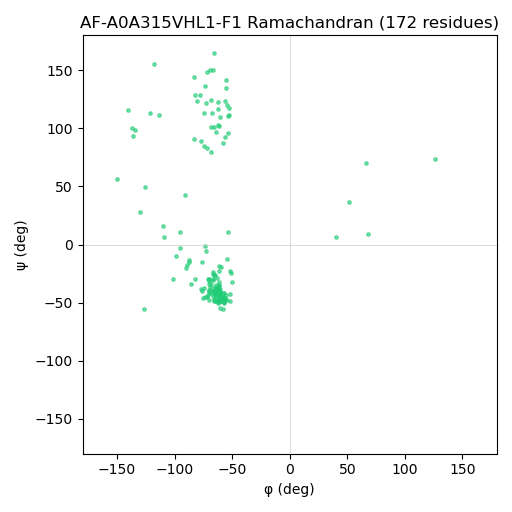N . LEU A 1 92 ? 7.201 2.715 -6.846 1.00 86.69 92 LEU A N 1
ATOM 707 C CA . LEU A 1 92 ? 6.815 1.402 -7.336 1.00 86.69 92 LEU A CA 1
ATOM 708 C C . LEU A 1 92 ? 6.273 1.463 -8.767 1.00 86.69 92 LEU A C 1
ATOM 710 O O . LEU A 1 92 ? 6.742 0.710 -9.611 1.00 86.69 92 LEU A O 1
ATOM 714 N N . ILE A 1 93 ? 5.359 2.394 -9.062 1.00 84.38 93 ILE A N 1
ATOM 715 C CA . ILE A 1 93 ? 4.785 2.603 -10.403 1.00 84.38 93 ILE A CA 1
ATOM 716 C C . ILE A 1 93 ? 5.903 2.868 -11.407 1.00 84.38 93 ILE A C 1
ATOM 718 O O . ILE A 1 93 ? 6.007 2.177 -12.416 1.00 84.38 93 ILE A O 1
ATOM 722 N N . ARG A 1 94 ? 6.818 3.797 -11.098 1.00 82.62 94 ARG A N 1
ATOM 723 C CA . ARG A 1 94 ? 7.957 4.078 -11.984 1.00 82.62 94 ARG A CA 1
ATOM 724 C C . ARG A 1 94 ? 8.881 2.884 -12.174 1.00 82.62 94 ARG A C 1
ATOM 726 O O . ARG A 1 94 ? 9.418 2.700 -13.264 1.00 82.62 94 ARG A O 1
ATOM 733 N N . TYR A 1 95 ? 9.092 2.086 -11.132 1.00 84.56 95 TYR A N 1
ATOM 734 C CA . TYR A 1 95 ? 9.890 0.872 -11.241 1.00 84.56 95 TYR A CA 1
ATOM 735 C C . TYR A 1 95 ? 9.219 -0.166 -12.146 1.00 84.56 95 TYR A C 1
ATOM 737 O O . TYR A 1 95 ? 9.871 -0.712 -13.036 1.00 84.56 95 TYR A O 1
ATOM 745 N N . VAL A 1 96 ? 7.921 -0.402 -11.953 1.00 85.38 96 VAL A N 1
ATOM 746 C CA . VAL A 1 96 ? 7.119 -1.322 -12.765 1.00 85.38 96 VAL A CA 1
ATOM 747 C C . VAL A 1 96 ? 7.109 -0.875 -14.226 1.00 85.38 96 VAL A C 1
ATOM 749 O O . VAL A 1 96 ? 7.441 -1.675 -15.097 1.00 85.38 96 VAL A O 1
ATOM 752 N N . ASP A 1 97 ? 6.841 0.403 -14.505 1.00 83.69 97 ASP A N 1
ATOM 753 C CA . ASP A 1 97 ? 6.825 0.955 -15.866 1.00 83.69 97 ASP A CA 1
ATOM 754 C C . ASP A 1 97 ? 8.156 0.744 -16.599 1.00 83.69 97 ASP A C 1
ATOM 756 O O . ASP A 1 97 ? 8.173 0.346 -17.765 1.00 83.69 97 ASP A O 1
ATOM 760 N N . ASN A 1 98 ? 9.280 0.948 -15.905 1.00 84.88 98 ASN A N 1
ATOM 761 C CA . ASN A 1 98 ? 10.615 0.751 -16.471 1.00 84.88 98 ASN A CA 1
ATOM 762 C C . ASN A 1 98 ? 10.923 -0.722 -16.793 1.00 84.88 98 ASN A C 1
ATOM 764 O O . ASN A 1 98 ? 11.690 -0.997 -17.715 1.00 84.88 98 ASN A O 1
ATOM 768 N N . ASN A 1 99 ? 10.354 -1.668 -16.041 1.00 82.62 99 ASN A N 1
ATOM 769 C CA . ASN A 1 99 ? 10.604 -3.102 -16.216 1.00 82.62 99 ASN A CA 1
ATOM 770 C C . ASN A 1 99 ? 9.509 -3.813 -17.032 1.00 82.62 99 ASN A C 1
ATOM 772 O O . ASN A 1 99 ? 9.717 -4.948 -17.465 1.00 82.62 99 ASN A O 1
ATOM 776 N N . ARG A 1 100 ? 8.381 -3.145 -17.315 1.00 81.81 100 ARG A N 1
ATOM 777 C CA . ARG A 1 100 ? 7.190 -3.717 -17.963 1.00 81.81 100 ARG A CA 1
ATOM 778 C C . ARG A 1 100 ? 7.500 -4.445 -19.269 1.00 81.81 100 ARG A C 1
ATOM 780 O O . ARG A 1 100 ? 7.080 -5.582 -19.443 1.00 81.81 100 ARG A O 1
ATOM 787 N N . ALA A 1 101 ? 8.263 -3.830 -20.175 1.00 81.69 101 ALA A N 1
ATOM 788 C CA . ALA A 1 101 ? 8.608 -4.446 -21.463 1.00 81.69 101 ALA A CA 1
ATOM 789 C C . ALA A 1 101 ? 9.404 -5.756 -21.303 1.00 81.69 101 ALA A C 1
ATOM 791 O O . ALA A 1 101 ? 9.217 -6.703 -22.068 1.00 81.69 101 ALA A O 1
ATOM 792 N N . ARG A 1 102 ? 10.264 -5.828 -20.280 1.00 81.88 102 ARG A N 1
ATOM 793 C CA . ARG A 1 102 ? 11.031 -7.035 -19.965 1.00 81.88 102 ARG A CA 1
ATOM 794 C C . ARG A 1 102 ? 10.140 -8.106 -19.348 1.00 81.88 102 ARG A C 1
ATOM 796 O O . ARG A 1 102 ? 10.210 -9.245 -19.777 1.00 81.88 102 ARG A O 1
ATOM 803 N N . TRP A 1 103 ? 9.282 -7.751 -18.395 1.00 83.81 103 TRP A N 1
ATOM 804 C CA . TRP A 1 103 ? 8.396 -8.722 -17.746 1.00 83.81 103 TRP A CA 1
ATOM 805 C C . TRP A 1 103 ? 7.336 -9.304 -18.686 1.00 83.81 103 TRP A C 1
ATOM 807 O O . TRP A 1 103 ? 6.978 -10.466 -18.545 1.00 83.81 103 TRP A O 1
ATOM 817 N N . LEU A 1 104 ? 6.895 -8.542 -19.694 1.00 79.38 104 LEU A N 1
ATOM 818 C CA . LEU A 1 104 ? 6.002 -9.051 -20.743 1.00 79.38 104 LEU A CA 1
ATOM 819 C C . LEU A 1 104 ? 6.660 -10.109 -21.642 1.00 79.38 104 LEU A C 1
ATOM 821 O O . LEU A 1 104 ? 5.958 -10.913 -22.245 1.00 79.38 104 LEU A O 1
ATOM 825 N N . THR A 1 105 ? 7.990 -10.098 -21.765 1.00 83.00 105 THR A N 1
ATOM 826 C CA . THR A 1 105 ? 8.735 -11.045 -22.613 1.00 83.00 105 THR A CA 1
ATOM 827 C C . THR A 1 105 ? 9.385 -12.170 -21.812 1.00 83.00 105 THR A C 1
ATOM 829 O O . THR A 1 105 ? 9.517 -13.283 -22.312 1.00 83.00 105 THR A O 1
ATOM 832 N N . CYS A 1 106 ? 9.758 -11.899 -20.563 1.00 81.12 106 CYS A N 1
ATOM 833 C CA . CYS A 1 106 ? 10.317 -12.850 -19.617 1.00 81.12 106 CYS A CA 1
ATOM 834 C C . CYS A 1 106 ? 9.665 -12.617 -18.246 1.00 81.12 106 CYS A C 1
ATOM 836 O O . CYS A 1 106 ? 10.077 -11.688 -17.539 1.00 81.12 106 CYS A O 1
ATOM 838 N N . PRO A 1 107 ? 8.665 -13.437 -17.874 1.00 81.56 107 PRO A N 1
ATOM 839 C CA . PRO A 1 107 ? 8.018 -13.352 -16.572 1.00 81.56 107 PRO A CA 1
ATOM 840 C C . PRO A 1 107 ? 9.039 -13.465 -15.440 1.00 81.56 107 PRO A C 1
ATOM 842 O O . PRO A 1 107 ? 10.008 -14.223 -15.527 1.00 81.56 107 PRO A O 1
ATOM 845 N N . ASP A 1 108 ? 8.826 -12.682 -14.390 1.00 83.75 108 ASP A N 1
ATOM 846 C CA . ASP A 1 108 ? 9.710 -12.587 -13.234 1.00 83.75 108 ASP A CA 1
ATOM 847 C C . ASP A 1 108 ? 8.892 -12.962 -11.986 1.00 83.75 108 ASP A C 1
ATOM 849 O O . ASP A 1 108 ? 7.957 -12.230 -11.645 1.00 83.75 108 ASP A O 1
ATOM 853 N N . PRO A 1 109 ? 9.187 -14.093 -11.317 1.00 88.44 109 PRO A N 1
ATOM 854 C CA . PRO A 1 109 ? 8.369 -14.585 -10.207 1.00 88.44 109 PRO A CA 1
ATOM 855 C C . PRO A 1 109 ? 8.354 -13.619 -9.015 1.00 88.44 109 PRO A C 1
ATOM 857 O O . PRO A 1 109 ? 7.370 -13.537 -8.284 1.00 88.44 109 PRO A O 1
ATOM 860 N N . ASP A 1 110 ? 9.418 -12.837 -8.828 1.00 88.38 110 ASP A N 1
ATOM 861 C CA . ASP A 1 110 ? 9.474 -11.816 -7.783 1.00 88.38 110 ASP A CA 1
ATOM 862 C C . ASP A 1 110 ? 8.535 -10.641 -8.099 1.00 88.38 110 ASP A C 1
ATOM 864 O O . ASP A 1 110 ? 7.973 -10.014 -7.198 1.00 88.38 110 ASP A O 1
ATOM 868 N N . ALA A 1 111 ? 8.338 -10.341 -9.387 1.00 87.69 111 ALA A N 1
ATOM 869 C CA . ALA A 1 111 ? 7.388 -9.321 -9.811 1.00 87.69 111 ALA A CA 1
ATOM 870 C C . ALA A 1 111 ? 5.949 -9.796 -9.581 1.00 87.69 111 ALA A C 1
ATOM 872 O O . ALA A 1 111 ? 5.136 -9.029 -9.071 1.00 87.69 111 ALA A O 1
ATOM 873 N N . GLU A 1 112 ? 5.645 -11.060 -9.888 1.00 89.19 112 GLU A N 1
ATOM 874 C CA . GLU A 1 112 ? 4.338 -11.666 -9.600 1.00 89.19 112 GLU A CA 1
ATOM 875 C C . GLU A 1 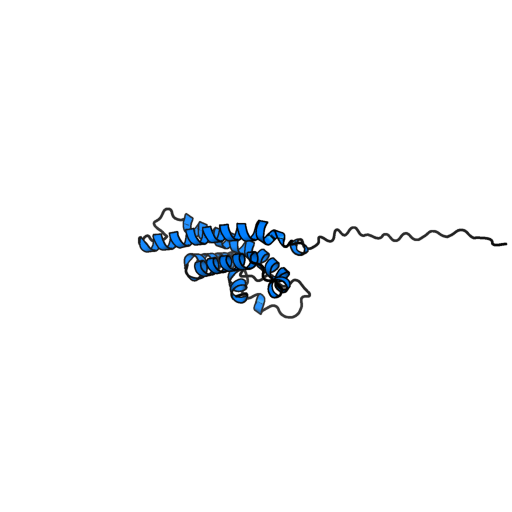112 ? 4.005 -11.608 -8.104 1.00 89.19 112 GLU A C 1
ATOM 877 O O . GLU A 1 112 ? 2.911 -11.183 -7.727 1.00 89.19 112 GLU A O 1
ATOM 882 N N . GLU A 1 113 ? 4.966 -11.947 -7.242 1.00 91.38 113 GLU A N 1
ATOM 883 C CA . GLU A 1 113 ? 4.795 -11.869 -5.790 1.00 91.38 113 GLU A CA 1
ATOM 884 C C . GLU A 1 113 ? 4.531 -10.432 -5.318 1.00 91.38 113 GLU A C 1
ATOM 886 O O . GLU A 1 113 ? 3.626 -10.183 -4.517 1.00 91.38 113 GLU A O 1
ATOM 891 N N . LEU A 1 114 ? 5.261 -9.455 -5.863 1.00 91.62 114 LEU A N 1
ATOM 892 C CA . LEU A 1 114 ? 5.006 -8.042 -5.597 1.00 91.62 114 LEU A CA 1
ATOM 893 C C . LEU A 1 114 ? 3.574 -7.643 -5.989 1.00 91.62 114 LEU A C 1
ATOM 895 O O . LEU A 1 114 ? 2.870 -7.025 -5.185 1.00 91.62 114 LEU A O 1
ATOM 899 N N . PHE A 1 115 ? 3.126 -8.002 -7.196 1.00 89.69 115 PHE A N 1
ATOM 900 C CA . PHE A 1 115 ? 1.772 -7.697 -7.666 1.00 89.69 115 PHE A CA 1
ATOM 901 C C . PHE A 1 115 ? 0.698 -8.354 -6.801 1.00 89.69 115 PHE A C 1
ATOM 903 O O . PHE A 1 115 ? -0.323 -7.720 -6.517 1.00 89.69 115 PHE A O 1
ATOM 910 N N . ARG A 1 116 ? 0.936 -9.582 -6.335 1.00 91.25 116 ARG A N 1
ATOM 911 C CA . ARG A 1 116 ? 0.050 -10.303 -5.416 1.00 91.25 116 ARG A CA 1
ATOM 912 C C . ARG A 1 116 ? -0.102 -9.559 -4.089 1.00 91.25 116 ARG A C 1
ATOM 914 O O . ARG A 1 116 ? -1.221 -9.357 -3.622 1.00 91.25 116 ARG A O 1
ATOM 921 N N . MET A 1 117 ? 1.001 -9.085 -3.508 1.00 94.50 117 MET A N 1
ATOM 922 C CA . MET A 1 117 ? 0.971 -8.309 -2.264 1.00 94.50 117 MET A CA 1
ATOM 923 C C . MET A 1 117 ? 0.273 -6.957 -2.416 1.00 94.50 117 MET A C 1
ATOM 925 O O . MET A 1 117 ? -0.477 -6.554 -1.526 1.00 94.50 117 MET A O 1
ATOM 929 N N . VAL A 1 118 ? 0.501 -6.260 -3.533 1.00 91.94 118 VAL A N 1
ATOM 930 C CA . VAL A 1 118 ? -0.218 -5.017 -3.850 1.00 91.94 118 VAL A CA 1
ATOM 931 C C . VAL A 1 118 ? -1.720 -5.290 -3.964 1.00 91.94 118 VAL A C 1
ATOM 933 O O . VAL A 1 118 ? -2.512 -4.550 -3.383 1.00 91.94 118 VAL A O 1
ATOM 936 N N . GLY A 1 119 ? -2.107 -6.382 -4.631 1.00 89.75 119 GLY A N 1
ATOM 937 C CA . GLY A 1 119 ? -3.500 -6.819 -4.740 1.00 89.75 119 GLY A CA 1
ATOM 938 C C . GLY A 1 119 ? -4.144 -7.122 -3.383 1.00 89.75 119 GLY A C 1
ATOM 939 O O . GLY A 1 119 ? -5.266 -6.695 -3.125 1.00 89.75 119 GLY A O 1
ATOM 940 N N . GLU A 1 120 ? -3.433 -7.782 -2.467 1.00 92.50 120 GLU A N 1
ATOM 941 C CA . GLU A 1 120 ? -3.924 -8.000 -1.098 1.00 92.50 120 GLU A CA 1
ATOM 942 C C . GLU A 1 120 ? -4.177 -6.681 -0.351 1.00 92.50 120 GLU A C 1
ATOM 944 O O . GLU A 1 120 ? -5.226 -6.517 0.273 1.00 92.50 120 GLU A O 1
ATOM 949 N N . VAL A 1 121 ? -3.255 -5.715 -0.440 1.00 92.69 121 VAL A N 1
ATOM 950 C CA . VAL A 1 121 ? -3.450 -4.391 0.178 1.00 92.69 121 VAL A CA 1
ATOM 951 C C . VAL A 1 121 ? -4.620 -3.644 -0.451 1.00 92.69 121 VAL A C 1
ATOM 953 O O . VAL A 1 121 ? -5.388 -3.007 0.268 1.00 92.69 121 VAL A O 1
ATOM 956 N N . PHE A 1 122 ? -4.812 -3.774 -1.763 1.00 89.94 122 PHE A N 1
ATOM 957 C CA . PHE A 1 122 ? -5.984 -3.232 -2.442 1.00 89.94 122 PHE A CA 1
ATOM 958 C C . PHE A 1 122 ? -7.289 -3.849 -1.917 1.00 89.94 122 PHE A C 1
ATOM 960 O O . PHE A 1 122 ? -8.252 -3.131 -1.651 1.00 89.94 122 PHE A O 1
ATOM 967 N N . ILE A 1 123 ? -7.319 -5.166 -1.684 1.00 90.06 123 ILE A N 1
ATOM 968 C CA . ILE A 1 123 ? -8.479 -5.837 -1.083 1.00 90.06 123 ILE A CA 1
ATOM 969 C C . ILE A 1 123 ? -8.747 -5.292 0.325 1.00 90.06 123 ILE A C 1
ATOM 971 O O . ILE A 1 123 ? -9.898 -4.964 0.626 1.00 90.06 123 ILE A O 1
ATOM 975 N N . PHE A 1 124 ? -7.718 -5.150 1.168 1.00 92.38 124 PHE A N 1
ATOM 976 C CA . PHE A 1 124 ? -7.859 -4.555 2.503 1.00 92.38 124 PHE A CA 1
ATOM 977 C C . PHE A 1 124 ? -8.441 -3.139 2.442 1.00 92.38 124 PHE A C 1
ATOM 979 O O . PHE A 1 124 ? -9.413 -2.851 3.141 1.00 92.38 124 PHE A O 1
ATOM 986 N N . TRP A 1 125 ? -7.914 -2.289 1.558 1.00 90.62 125 TRP A N 1
ATOM 987 C CA . TRP A 1 125 ? -8.430 -0.937 1.334 1.00 90.62 125 TRP A CA 1
ATOM 988 C C . TRP A 1 125 ? -9.892 -0.944 0.869 1.00 90.62 125 TRP A C 1
ATOM 990 O O . TRP A 1 125 ? -10.720 -0.232 1.428 1.00 90.62 125 TRP A O 1
ATOM 1000 N N . SER A 1 126 ? -10.255 -1.804 -0.088 1.00 87.31 126 SER A N 1
ATOM 1001 C CA . SER A 1 126 ? -11.619 -1.839 -0.637 1.00 87.31 126 SER A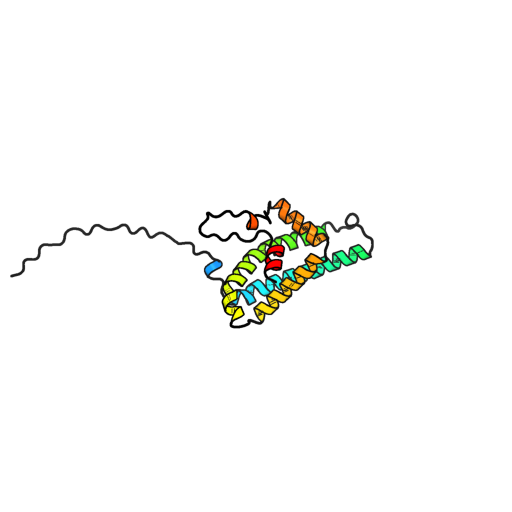 CA 1
ATOM 1002 C C . SER A 1 126 ? -12.685 -2.175 0.420 1.00 87.31 126 SER A C 1
ATOM 1004 O O . SER A 1 126 ? -13.790 -1.614 0.399 1.00 87.31 126 SER A O 1
ATOM 1006 N N . LYS A 1 127 ? -12.336 -3.059 1.366 1.00 88.31 127 LYS A N 1
ATOM 1007 C CA . LYS A 1 127 ? -13.227 -3.574 2.414 1.00 88.31 127 LYS A CA 1
ATOM 1008 C C . LYS A 1 127 ? -13.295 -2.678 3.653 1.00 88.31 127 LYS A C 1
ATOM 1010 O O . LYS A 1 127 ? -14.356 -2.602 4.269 1.00 88.31 127 LYS A O 1
ATOM 1015 N N . SER A 1 128 ? -12.201 -2.010 4.013 1.00 88.75 128 SER A N 1
ATOM 1016 C CA . SER A 1 128 ? -12.116 -1.174 5.217 1.00 88.75 128 SER A CA 1
ATOM 1017 C C . SER A 1 128 ? -12.690 0.225 4.981 1.00 88.75 128 SER A C 1
ATOM 1019 O O . SER A 1 128 ? -12.319 0.923 4.035 1.00 88.75 128 SER A O 1
ATOM 1021 N N . HIS A 1 129 ? -13.602 0.663 5.853 1.00 87.75 129 HIS A N 1
ATOM 1022 C CA . HIS A 1 129 ? -14.160 2.017 5.776 1.00 87.75 129 HIS A CA 1
ATOM 1023 C C . HIS A 1 129 ? -13.159 3.045 6.294 1.00 87.75 129 HIS A C 1
ATOM 1025 O O . HIS A 1 129 ? -12.996 4.100 5.678 1.00 87.75 129 HIS A O 1
ATOM 1031 N N . ASN A 1 130 ? -12.452 2.715 7.376 1.00 88.06 130 ASN A N 1
ATOM 1032 C CA . ASN A 1 130 ? -11.423 3.577 7.938 1.00 88.06 130 ASN A CA 1
ATOM 1033 C C . ASN A 1 130 ? -10.268 3.804 6.972 1.00 88.06 130 ASN A C 1
ATOM 1035 O O . ASN A 1 130 ? -9.816 4.935 6.818 1.00 88.06 130 ASN A O 1
ATOM 1039 N N . PHE A 1 131 ? -9.851 2.770 6.242 1.00 90.38 131 PHE A N 1
ATOM 1040 C CA . PHE A 1 131 ? -8.785 2.914 5.258 1.00 90.38 131 PHE A CA 1
ATOM 1041 C C . PHE A 1 131 ? -9.175 3.896 4.140 1.00 90.38 131 PHE A C 1
ATOM 1043 O O . PHE A 1 131 ? -8.432 4.835 3.859 1.00 90.38 131 PHE A O 1
ATOM 1050 N N . LYS A 1 132 ? -10.372 3.755 3.555 1.00 87.75 132 LYS A N 1
ATOM 1051 C CA . LYS A 1 132 ? -10.876 4.698 2.535 1.00 87.75 132 LYS A CA 1
ATOM 1052 C C . LYS A 1 132 ? -11.026 6.118 3.078 1.00 87.75 132 LYS A C 1
ATOM 1054 O O . LYS A 1 132 ? -10.709 7.084 2.390 1.00 87.75 132 LYS A O 1
ATOM 1059 N N . ARG A 1 133 ? -11.487 6.256 4.324 1.00 88.75 133 ARG A N 1
ATOM 1060 C CA . ARG A 1 133 ? -11.610 7.558 4.984 1.00 88.75 133 ARG A CA 1
ATOM 1061 C C . ARG A 1 133 ? -10.248 8.223 5.167 1.00 88.75 133 ARG A C 1
ATOM 1063 O O . ARG A 1 133 ? -10.100 9.390 4.826 1.00 88.75 133 ARG A O 1
ATOM 1070 N N . GLU A 1 134 ? -9.259 7.502 5.685 1.00 89.38 134 GLU A N 1
ATOM 1071 C CA . GLU A 1 134 ? -7.929 8.068 5.918 1.00 89.38 134 GLU A CA 1
ATOM 1072 C C . GLU A 1 134 ? -7.170 8.327 4.608 1.00 89.38 134 GLU A C 1
ATOM 1074 O O . GLU A 1 134 ? -6.411 9.288 4.520 1.00 89.38 134 GLU A O 1
ATOM 1079 N N . GLU A 1 135 ? -7.415 7.550 3.551 1.00 85.81 135 GLU A N 1
ATOM 1080 C CA . GLU A 1 135 ? -6.951 7.887 2.199 1.00 85.81 135 GLU A CA 1
ATOM 1081 C C . GLU A 1 135 ? -7.547 9.222 1.727 1.00 85.81 135 GLU A C 1
ATOM 1083 O O . GLU A 1 135 ? -6.811 10.110 1.293 1.00 85.81 135 GLU A O 1
ATOM 1088 N N . GLN A 1 136 ? -8.865 9.404 1.865 1.00 83.00 136 GLN A N 1
ATOM 1089 C CA . GLN A 1 136 ? -9.523 10.660 1.511 1.00 83.00 136 GLN A CA 1
ATOM 1090 C C . GLN A 1 136 ? -8.980 11.834 2.338 1.00 83.00 136 GLN A C 1
ATOM 1092 O O . GLN A 1 136 ? -8.685 12.888 1.773 1.00 83.00 136 GLN A O 1
ATOM 1097 N N . ASN A 1 137 ? -8.786 11.651 3.648 1.00 86.62 137 ASN A N 1
ATOM 1098 C CA . ASN A 1 137 ? -8.169 12.655 4.516 1.00 86.62 137 ASN A CA 1
ATOM 1099 C C . ASN A 1 137 ? -6.767 13.019 4.022 1.00 86.62 137 ASN A C 1
ATOM 1101 O O . ASN A 1 137 ? -6.446 14.199 3.903 1.00 86.62 137 ASN A O 1
ATOM 1105 N N . PHE A 1 138 ? -5.946 12.021 3.687 1.00 84.38 138 PHE A N 1
ATOM 1106 C CA . PHE A 1 138 ? -4.594 12.237 3.187 1.00 84.38 138 PHE A CA 1
ATOM 1107 C C . PHE A 1 138 ? -4.593 13.026 1.872 1.00 84.38 138 PHE A C 1
ATOM 1109 O O . PHE A 1 138 ? -3.809 13.963 1.723 1.00 84.38 138 PHE A O 1
ATOM 1116 N N . VAL A 1 139 ? -5.489 12.685 0.942 1.00 79.75 139 VAL A N 1
ATOM 1117 C CA . VAL A 1 139 ? -5.657 13.383 -0.341 1.00 79.75 139 VAL A CA 1
ATOM 1118 C C . VAL A 1 139 ? -6.073 14.838 -0.130 1.00 79.75 139 VAL A C 1
ATOM 1120 O O . VAL A 1 139 ? -5.471 15.726 -0.727 1.00 79.75 139 VAL A O 1
ATOM 1123 N N . VAL A 1 140 ? -7.062 15.092 0.732 1.00 80.12 140 VAL A N 1
ATOM 1124 C CA . VAL A 1 140 ? -7.555 16.447 1.022 1.00 80.12 140 VAL A CA 1
ATOM 1125 C C . VAL A 1 140 ? -6.484 17.284 1.719 1.00 80.12 140 VAL A C 1
ATOM 1127 O O . VAL A 1 140 ? -6.208 18.399 1.290 1.00 80.12 140 VAL A O 1
ATOM 1130 N N . MET A 1 141 ? -5.846 16.743 2.760 1.00 80.25 141 MET A N 1
ATOM 1131 C CA . MET A 1 141 ? -4.827 17.454 3.539 1.00 80.25 141 MET A CA 1
ATOM 1132 C C . MET A 1 141 ? -3.583 17.810 2.728 1.00 80.25 141 MET A C 1
ATOM 1134 O O . MET A 1 141 ? -2.970 18.841 2.980 1.00 80.25 141 MET A O 1
ATOM 1138 N N . ASN A 1 142 ? -3.189 16.950 1.788 1.00 80.56 142 ASN A N 1
ATOM 1139 C CA . ASN A 1 142 ? -2.025 17.181 0.933 1.00 80.56 142 ASN A CA 1
ATOM 1140 C C . ASN A 1 142 ? -2.404 17.822 -0.414 1.00 80.56 142 ASN A C 1
ATOM 1142 O O . ASN A 1 142 ? -1.569 17.849 -1.316 1.00 80.56 142 ASN A O 1
ATOM 1146 N N . GLU A 1 143 ? -3.649 18.291 -0.568 1.00 78.56 143 GLU A N 1
ATOM 1147 C CA . GLU A 1 143 ? -4.159 18.948 -1.781 1.00 78.56 143 GLU A CA 1
ATOM 1148 C C . GLU A 1 143 ? -3.903 18.134 -3.066 1.00 78.56 143 GLU A C 1
ATOM 1150 O O . GLU A 1 143 ? -3.604 18.658 -4.143 1.00 78.56 143 GLU A O 1
ATOM 1155 N N . ILE A 1 144 ? -4.007 16.807 -2.961 1.00 69.75 144 ILE A N 1
ATOM 1156 C CA . ILE A 1 144 ? -3.703 15.886 -4.053 1.00 69.75 144 ILE A CA 1
ATOM 1157 C C . ILE A 1 144 ? -4.833 15.951 -5.085 1.00 69.75 144 ILE A C 1
ATOM 1159 O O . ILE A 1 144 ? -5.966 15.535 -4.843 1.00 69.75 144 ILE A O 1
ATOM 1163 N N . ASN A 1 145 ? -4.521 16.456 -6.278 1.00 66.62 145 ASN A N 1
ATOM 1164 C CA . ASN A 1 145 ? -5.495 16.562 -7.358 1.00 66.62 145 ASN A CA 1
ATOM 1165 C C . ASN A 1 145 ? -5.616 15.237 -8.131 1.00 66.62 145 ASN A C 1
ATOM 1167 O O . ASN A 1 145 ? -4.922 15.017 -9.129 1.00 66.62 145 ASN A O 1
ATOM 1171 N N . ASN A 1 146 ? -6.539 14.377 -7.696 1.00 59.78 146 ASN A N 1
ATOM 1172 C CA . ASN A 1 146 ? -6.847 13.096 -8.349 1.00 59.78 146 ASN A CA 1
ATOM 1173 C C . ASN A 1 146 ? -7.371 13.253 -9.797 1.00 59.78 146 ASN A C 1
ATOM 1175 O O . ASN A 1 146 ? -7.307 12.310 -10.579 1.00 59.78 146 ASN A O 1
ATOM 1179 N N . MET A 1 147 ? -7.846 14.445 -10.184 1.00 46.81 147 MET A N 1
ATOM 1180 C CA . MET A 1 147 ? -8.329 14.755 -11.540 1.00 46.81 147 MET A CA 1
ATOM 1181 C C . MET A 1 147 ? -7.264 15.405 -12.433 1.00 46.81 147 MET A C 1
ATOM 1183 O O . MET A 1 147 ? -7.523 15.623 -13.615 1.00 46.81 147 MET A O 1
ATOM 1187 N N . SER A 1 148 ? -6.061 15.689 -11.916 1.00 56.00 148 SER A N 1
ATOM 1188 C CA . SER A 1 148 ? -4.975 16.325 -12.688 1.00 56.00 148 SER A CA 1
ATOM 1189 C C . SER A 1 148 ? -4.544 15.519 -13.918 1.00 56.00 148 SER A C 1
ATOM 1191 O O . SER A 1 148 ? -3.975 16.074 -14.855 1.00 56.00 148 SER A O 1
ATOM 1193 N N . PHE A 1 149 ? -4.867 14.224 -13.949 1.00 45.16 149 PHE A N 1
ATOM 1194 C CA . PHE A 1 149 ? -4.698 13.372 -15.121 1.00 45.16 149 PHE A CA 1
ATOM 1195 C C . PHE A 1 149 ? -5.653 13.734 -16.275 1.00 45.16 149 PHE A C 1
ATOM 1197 O O . PHE A 1 149 ? -5.270 13.633 -17.436 1.00 45.16 149 PHE A O 1
ATOM 1204 N N . LEU A 1 150 ? -6.879 14.178 -15.971 1.00 49.81 150 LEU A N 1
ATOM 1205 C CA . LEU A 1 150 ? -7.933 14.451 -16.958 1.00 49.81 150 LEU A CA 1
ATOM 1206 C C . LEU A 1 150 ? -7.905 15.887 -17.505 1.00 49.81 150 LEU A C 1
ATOM 1208 O O . LEU A 1 150 ? -8.496 16.145 -18.548 1.00 49.81 150 LEU A O 1
ATOM 1212 N N . THR A 1 151 ? -7.221 16.817 -16.830 1.00 46.59 151 THR A N 1
ATOM 1213 C CA . THR A 1 151 ? -7.170 18.245 -17.203 1.00 46.59 151 THR A CA 1
ATOM 1214 C C . THR A 1 151 ? -5.815 18.712 -17.744 1.00 46.59 151 THR A C 1
ATOM 1216 O O . THR A 1 151 ? -5.638 19.905 -17.990 1.00 46.59 151 THR A O 1
ATOM 1219 N N . ALA A 1 152 ? -4.851 17.809 -17.962 1.00 47.28 152 ALA A N 1
ATOM 1220 C CA . ALA A 1 152 ? -3.563 18.153 -18.564 1.00 47.28 152 ALA A CA 1
ATOM 1221 C C . ALA A 1 152 ? -3.709 18.459 -20.071 1.00 47.28 152 ALA A C 1
ATOM 1223 O O . ALA A 1 152 ? -3.476 17.612 -20.932 1.00 47.28 152 ALA A O 1
ATOM 1224 N N . ASP A 1 153 ? -4.094 19.696 -20.382 1.00 40.41 153 ASP A N 1
ATOM 1225 C CA . ASP A 1 153 ? -4.154 20.254 -21.732 1.00 40.41 153 ASP A CA 1
ATOM 1226 C C . ASP A 1 153 ? -2.736 20.420 -22.346 1.00 40.41 153 ASP A C 1
ATOM 1228 O O . ASP A 1 153 ? -1.882 21.174 -21.873 1.00 40.41 153 ASP A O 1
ATOM 1232 N N . SER A 1 154 ? -2.484 19.622 -23.386 1.00 47.84 154 SER A N 1
ATOM 1233 C CA . SER A 1 154 ? -1.725 19.830 -24.639 1.00 47.84 154 SER A CA 1
ATOM 1234 C C . SER A 1 154 ? -0.392 20.597 -24.735 1.00 47.84 154 SER A C 1
ATOM 1236 O O . SER A 1 154 ? 0.090 20.756 -25.861 1.00 47.84 154 SER A O 1
ATOM 1238 N N . LYS A 1 155 ? 0.289 21.060 -23.677 1.00 35.44 155 LYS A N 1
ATOM 1239 C CA . LYS A 1 155 ? 1.541 21.826 -23.906 1.00 35.44 155 LYS A CA 1
ATOM 1240 C C . LYS A 1 155 ? 2.617 21.740 -22.826 1.00 35.44 155 LYS A C 1
ATOM 1242 O O . LYS A 1 155 ? 3.124 22.757 -22.369 1.00 35.44 155 LYS A O 1
ATOM 1247 N N . SER A 1 156 ? 3.070 20.535 -22.482 1.00 34.22 156 SER A N 1
ATOM 1248 C CA . SER A 1 156 ? 4.336 20.386 -21.749 1.00 34.22 156 SER A CA 1
ATOM 1249 C C . SER A 1 156 ? 5.141 19.187 -22.237 1.00 34.22 156 SER A C 1
ATOM 1251 O O . SER A 1 156 ? 4.738 18.029 -22.121 1.00 34.22 156 SER A O 1
ATOM 1253 N N . LYS A 1 157 ? 6.313 19.478 -22.810 1.00 35.53 157 LYS A N 1
ATOM 1254 C CA . LYS A 1 157 ? 7.333 18.480 -23.119 1.00 35.53 157 LYS A CA 1
ATOM 1255 C C . LYS A 1 157 ? 7.901 17.947 -21.798 1.00 35.53 157 LYS A C 1
ATOM 1257 O O . LYS A 1 157 ? 8.784 1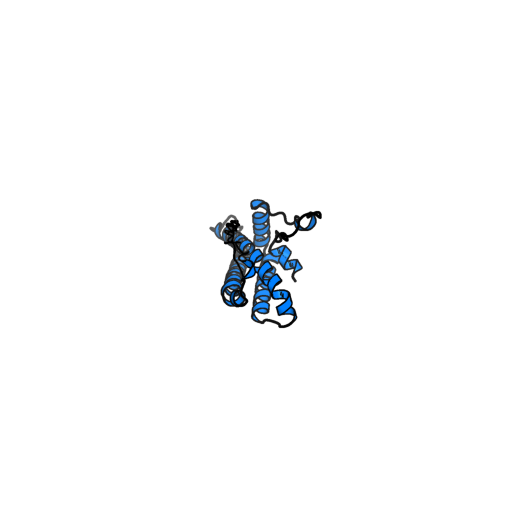8.547 -21.206 1.00 35.53 157 LYS A O 1
ATOM 1262 N N . MET A 1 158 ? 7.414 16.766 -21.428 1.00 39.56 158 MET A N 1
ATOM 1263 C CA . MET A 1 158 ? 8.138 15.717 -20.708 1.00 39.56 158 MET A CA 1
ATOM 1264 C C . MET A 1 158 ? 8.583 16.015 -19.264 1.00 39.56 158 MET A C 1
ATOM 1266 O O . MET A 1 158 ? 9.757 15.959 -18.926 1.00 39.56 158 MET A O 1
ATOM 1270 N N . THR A 1 159 ? 7.604 16.084 -18.371 1.00 34.34 159 THR A N 1
ATOM 1271 C CA . THR A 1 159 ? 7.625 15.269 -17.147 1.00 34.34 159 THR A CA 1
ATOM 1272 C C . THR A 1 159 ? 6.233 14.685 -17.025 1.00 34.34 159 THR A C 1
ATOM 1274 O O . THR A 1 159 ? 5.307 15.388 -16.637 1.00 34.34 159 THR A O 1
ATOM 1277 N N . LYS A 1 160 ? 6.057 13.429 -17.458 1.00 41.47 160 LYS A N 1
ATOM 1278 C CA . LYS A 1 160 ? 4.799 12.701 -17.266 1.00 41.47 160 LYS A CA 1
ATOM 1279 C C . LYS A 1 160 ? 4.471 12.786 -15.780 1.00 41.47 160 LYS A C 1
ATOM 1281 O O . LYS A 1 160 ? 5.239 12.293 -14.953 1.00 41.47 160 LYS A O 1
ATOM 1286 N N . HIS A 1 161 ? 3.412 13.527 -15.483 1.00 39.81 161 HIS A N 1
ATOM 1287 C CA . HIS A 1 161 ? 2.939 13.784 -14.140 1.00 39.81 161 HIS A CA 1
ATOM 1288 C C . HIS A 1 161 ? 2.738 12.435 -13.458 1.00 39.81 161 HIS A C 1
ATOM 1290 O O . HIS A 1 161 ? 2.015 11.574 -13.955 1.00 39.81 161 HIS A O 1
ATOM 1296 N N . PHE A 1 162 ? 3.457 12.234 -12.359 1.00 41.16 162 PHE A N 1
ATOM 1297 C CA . PHE A 1 162 ? 3.224 11.118 -11.461 1.00 41.16 162 PHE A CA 1
ATOM 1298 C C . PHE A 1 162 ? 1.770 11.171 -11.005 1.00 41.16 162 PHE A C 1
ATOM 1300 O O . PHE A 1 162 ? 1.336 12.195 -10.478 1.00 41.16 162 PHE A O 1
ATOM 1307 N N . CYS A 1 163 ? 1.032 10.086 -11.234 1.00 41.34 163 CYS A N 1
ATOM 1308 C CA . CYS A 1 163 ? -0.359 9.959 -10.832 1.00 41.34 163 CYS A CA 1
ATOM 1309 C C . CYS A 1 163 ? -0.521 10.244 -9.334 1.00 41.34 163 CYS A C 1
ATOM 1311 O O . CYS A 1 163 ? -0.097 9.474 -8.472 1.00 41.34 163 CYS A O 1
ATOM 1313 N N . ALA A 1 164 ? -1.169 11.368 -9.061 1.00 40.47 164 ALA A N 1
ATOM 1314 C CA . ALA A 1 164 ? -1.818 11.696 -7.810 1.00 40.47 164 ALA A CA 1
ATOM 1315 C C . ALA A 1 164 ? -2.946 10.677 -7.565 1.00 40.47 164 ALA A C 1
ATOM 1317 O O . ALA A 1 164 ? -3.975 10.723 -8.231 1.00 40.47 164 ALA A O 1
ATOM 1318 N N . GLY A 1 165 ? -2.705 9.714 -6.672 1.00 46.81 165 GLY A N 1
ATOM 1319 C CA . GLY A 1 165 ? -3.665 8.672 -6.294 1.00 46.81 165 GLY A CA 1
ATOM 1320 C C . GLY A 1 165 ? -3.066 7.281 -6.446 1.00 46.81 165 GLY A C 1
ATOM 1321 O O . GLY A 1 165 ?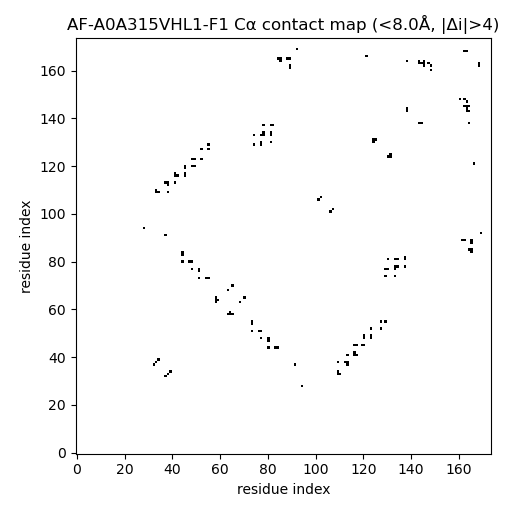 -3.401 6.567 -7.385 1.00 46.81 165 GLY A O 1
ATOM 1322 N N . GLY A 1 166 ? -2.154 6.893 -5.548 1.00 50.75 166 GLY A N 1
ATOM 1323 C CA . GLY A 1 166 ? -1.445 5.610 -5.636 1.00 50.75 166 GLY A CA 1
ATOM 1324 C C . GLY A 1 166 ? -2.391 4.414 -5.804 1.00 50.75 166 GLY A C 1
ATOM 1325 O O . GLY A 1 166 ? -2.171 3.592 -6.686 1.00 50.75 166 GLY A O 1
ATOM 1326 N N . PHE A 1 167 ? -3.502 4.375 -5.064 1.00 57.12 167 PHE A N 1
ATOM 1327 C CA . PHE A 1 167 ? -4.508 3.314 -5.188 1.00 57.12 167 PHE A CA 1
ATOM 1328 C C . PHE A 1 167 ? -5.317 3.373 -6.493 1.00 57.12 167 PHE A C 1
ATOM 1330 O O . PHE A 1 167 ? -5.471 2.350 -7.158 1.00 57.12 167 PHE A O 1
ATOM 1337 N N . PHE A 1 168 ? -5.758 4.560 -6.918 1.00 51.06 168 PHE A N 1
ATOM 1338 C CA . PHE A 1 168 ? -6.468 4.753 -8.192 1.00 51.06 168 PHE A CA 1
ATOM 1339 C C . PHE A 1 168 ? -5.598 4.432 -9.415 1.00 51.06 168 PHE A C 1
ATOM 1341 O O . PHE A 1 168 ? -6.081 3.880 -10.403 1.00 51.06 168 PHE A O 1
ATOM 1348 N N . SER A 1 169 ? -4.304 4.748 -9.343 1.00 51.12 169 SER A N 1
ATOM 1349 C CA . SER A 1 169 ? -3.342 4.457 -10.403 1.00 51.12 169 SER A CA 1
ATOM 1350 C C . SER A 1 169 ? -3.067 2.953 -10.507 1.00 51.12 169 SER A C 1
ATOM 1352 O O . SER A 1 169 ? -3.046 2.417 -11.612 1.00 51.12 169 SER A O 1
ATOM 1354 N N . PHE A 1 170 ? -2.965 2.242 -9.374 1.00 51.16 170 PHE A N 1
ATOM 1355 C CA . PHE A 1 170 ? -2.841 0.779 -9.372 1.00 51.16 170 PHE A CA 1
ATOM 1356 C C . PHE A 1 170 ? -4.124 0.051 -9.794 1.00 51.16 170 PHE A C 1
ATOM 1358 O O . PHE A 1 170 ? -4.028 -1.002 -10.415 1.00 51.16 170 PHE A O 1
ATOM 1365 N N . GLN A 1 171 ? -5.305 0.626 -9.552 1.00 49.78 171 GLN A N 1
ATOM 1366 C CA . GLN A 1 171 ? -6.572 0.089 -10.059 1.00 49.78 171 GLN A CA 1
ATOM 1367 C C . GLN A 1 171 ? -6.673 0.129 -11.597 1.00 49.78 171 GLN A C 1
ATOM 1369 O O . GLN A 1 171 ? -7.392 -0.677 -12.164 1.00 49.78 171 GLN A O 1
ATOM 1374 N N . HIS A 1 172 ? -5.965 1.042 -12.277 1.00 43.47 172 HIS A N 1
ATOM 1375 C CA . HIS A 1 172 ? -5.871 1.074 -13.749 1.00 43.47 172 HIS A CA 1
ATOM 1376 C C . HIS A 1 172 ? -4.739 0.199 -14.319 1.00 43.47 172 HIS A C 1
ATOM 1378 O O . HIS A 1 172 ? -4.673 -0.010 -15.530 1.00 43.47 172 HIS A O 1
ATOM 1384 N N . LEU A 1 173 ? -3.816 -0.262 -13.469 1.00 45.97 173 LEU A N 1
ATOM 1385 C CA . LEU A 1 173 ? -2.732 -1.180 -13.835 1.00 45.97 173 LEU A CA 1
ATOM 1386 C C . LEU A 1 173 ? -3.151 -2.659 -13.744 1.00 45.97 173 LEU A C 1
ATOM 1388 O O . LEU A 1 173 ? -2.431 -3.500 -14.285 1.00 45.97 173 LEU A O 1
ATOM 1392 N N . TYR A 1 174 ? -4.277 -2.950 -13.084 1.00 37.94 174 TYR A N 1
ATOM 1393 C CA . TYR A 1 174 ? -4.920 -4.266 -13.000 1.00 37.94 174 TYR A CA 1
ATOM 1394 C C . TYR A 1 174 ? -6.123 -4.374 -13.940 1.00 37.94 174 TYR A C 1
ATOM 1396 O O . TYR A 1 174 ? -6.862 -3.374 -14.074 1.00 37.94 174 TYR A O 1
#

Foldseek 3Di:
DDDDDDDDDDDDDPPPPPDPPVDPPLVPPDPVCLVPPLLVLLVVLLVLLVVLLVVVVVCVVVVNDCVPDVPVPSLVSLLVSLVSLQVNLLSVVSVCVVCVVVCVVPPDVSVVSSLVSVVSSLVSCVPDPSNVVSNVVVCVVVVQDQCCVVPPPDDDPDDPDRHRPSSVVVVVVD

Radius of gyration: 25.41 Å; Cα contacts (8 Å, |Δi|>4): 86; chains: 1; bounding box: 84×47×73 Å

Mean predicted aligned error: 14.4 Å